Protein AF-A0A4U6MZM2-F1 (afdb_monomer)

Foldseek 3Di:
DVQVVLQCCVPPHPDDDDDDDPCCPFPCNVVRDVDDDDPDDPVVCVVVVVDDDDDDDDPDDFDCVPWAWDQDRGPGTDTDPVSVCVRCPPPVNVVSVVVCCVVPVPPPDDDD

pLDDT: mean 83.7, std 8.26, range [41.34, 94.62]

Sequence (112 aa):
KLLEVIDNLTRNTKTKVVGLSGTPFAKFLGNYYQRLIKPTTMKELFAIGALSKYEFYAPSHPDLTGVETSYVAGYGSDYKEGQLSKVMSEAKLVGDIVKNWLENGQDRPTIC

Mean predicted aligned error: 9.2 Å

Structure (mmCIF, N/CA/C/O backbone):
data_AF-A0A4U6MZM2-F1
#
_entry.id   AF-A0A4U6MZM2-F1
#
loop_
_atom_site.group_PDB
_atom_site.id
_atom_site.type_symbol
_atom_site.label_atom_id
_atom_site.label_alt_id
_atom_site.label_comp_id
_atom_site.label_asym_id
_atom_site.label_entity_id
_atom_site.label_seq_id
_atom_site.pdbx_PDB_ins_code
_atom_site.Cartn_x
_atom_site.Cartn_y
_atom_site.Cartn_z
_atom_site.occupancy
_atom_site.B_iso_or_equiv
_atom_site.auth_seq_id
_atom_site.auth_comp_id
_atom_site.auth_asym_id
_atom_site.auth_atom_id
_atom_site.pdbx_PDB_model_num
ATOM 1 N N . LYS A 1 1 ? -10.977 15.165 15.328 1.00 79.81 1 LYS A N 1
ATOM 2 C CA . LYS A 1 1 ? -12.420 14.826 15.236 1.00 79.81 1 LYS A CA 1
ATOM 3 C C . LYS A 1 1 ? -12.677 13.319 15.118 1.00 79.81 1 LYS A C 1
ATOM 5 O O . LYS A 1 1 ? -12.989 12.725 16.133 1.00 79.81 1 LYS A O 1
ATOM 10 N N . LEU A 1 2 ? -12.510 12.650 13.963 1.00 86.69 2 LEU A N 1
ATOM 11 C CA . LEU A 1 2 ? -12.816 11.201 13.866 1.00 86.69 2 LEU A CA 1
ATOM 12 C C . LEU A 1 2 ? -11.899 10.320 14.738 1.00 86.69 2 LEU A C 1
ATOM 14 O O . LEU A 1 2 ? -12.380 9.442 15.444 1.00 86.69 2 LEU A O 1
ATOM 18 N N . LEU A 1 3 ? -10.590 10.584 14.730 1.00 87.25 3 LEU A N 1
ATOM 19 C CA . LEU A 1 3 ? -9.623 9.832 15.539 1.00 87.25 3 LEU A CA 1
ATOM 20 C C . LEU A 1 3 ? -9.867 9.975 17.052 1.00 87.25 3 LEU A C 1
ATOM 22 O O . LEU A 1 3 ? -9.704 9.012 17.786 1.00 87.25 3 LEU A O 1
ATOM 26 N N . GLU A 1 4 ? -10.322 11.144 17.510 1.00 90.44 4 GLU A N 1
ATOM 27 C CA . GLU A 1 4 ? -10.703 11.378 18.915 1.00 90.44 4 GLU A CA 1
ATOM 28 C C . GLU A 1 4 ? -11.956 10.585 19.295 1.00 90.44 4 GLU A C 1
ATOM 30 O O . GLU A 1 4 ? -12.040 10.045 20.393 1.00 90.44 4 GLU A O 1
ATOM 35 N N . VAL A 1 5 ? -12.922 10.469 18.377 1.00 92.50 5 VAL A N 1
ATOM 36 C CA . VAL A 1 5 ? -14.112 9.634 18.585 1.00 92.50 5 VAL A CA 1
ATOM 37 C C . VAL A 1 5 ? -13.716 8.163 18.694 1.00 92.50 5 VAL A C 1
ATOM 39 O O . VAL A 1 5 ? -14.192 7.476 19.595 1.00 92.50 5 VAL A O 1
ATOM 42 N N . ILE A 1 6 ? -12.822 7.685 17.824 1.00 91.19 6 ILE A N 1
ATOM 43 C CA . ILE A 1 6 ? -12.305 6.310 17.877 1.00 91.19 6 ILE A CA 1
ATOM 44 C C . ILE A 1 6 ? -11.572 6.064 19.201 1.00 91.19 6 ILE A C 1
ATOM 46 O O . ILE A 1 6 ? -11.824 5.051 19.854 1.00 91.19 6 ILE A O 1
ATOM 50 N N . ASP A 1 7 ? -10.716 6.992 19.631 1.00 91.25 7 ASP A N 1
ATOM 51 C CA . ASP A 1 7 ? -9.992 6.883 20.902 1.00 91.25 7 ASP A CA 1
ATOM 52 C C . ASP A 1 7 ? -10.957 6.850 22.101 1.00 91.25 7 ASP A C 1
ATOM 54 O O . ASP A 1 7 ? -10.874 5.962 22.947 1.00 91.25 7 ASP A O 1
ATOM 58 N N . ASN A 1 8 ? -11.963 7.729 22.123 1.00 92.62 8 ASN A N 1
ATOM 59 C CA . ASN A 1 8 ? -12.982 7.736 23.173 1.00 92.62 8 ASN A CA 1
ATOM 60 C C . ASN A 1 8 ? -13.799 6.433 23.201 1.00 92.62 8 ASN A C 1
ATOM 62 O O . ASN A 1 8 ? -14.008 5.852 24.265 1.00 92.62 8 ASN A O 1
ATOM 66 N N . LEU A 1 9 ? -14.246 5.943 22.040 1.00 93.06 9 LEU A N 1
ATOM 67 C CA . LEU A 1 9 ? -15.019 4.701 21.955 1.00 93.06 9 LEU A CA 1
ATOM 68 C C . LEU A 1 9 ? -14.201 3.488 22.405 1.00 93.06 9 LEU A C 1
ATOM 70 O O . LEU A 1 9 ? -14.730 2.644 23.127 1.00 93.06 9 LEU A O 1
ATOM 74 N N . THR A 1 10 ? -12.931 3.409 22.005 1.00 89.25 10 THR A N 1
ATOM 75 C CA . THR A 1 10 ? -12.056 2.269 22.319 1.00 89.25 10 THR A CA 1
ATOM 76 C C . THR A 1 10 ? -11.571 2.269 23.770 1.00 89.25 10 THR A C 1
ATOM 78 O O . THR A 1 10 ? -11.415 1.187 24.336 1.00 89.25 10 THR A O 1
ATOM 81 N N . ARG A 1 11 ? -11.370 3.441 24.393 1.00 89.00 11 ARG A N 1
ATOM 82 C CA . ARG A 1 11 ? -10.890 3.547 25.786 1.00 89.00 11 ARG A CA 1
ATOM 83 C C . ARG A 1 11 ? -11.999 3.590 26.831 1.00 89.00 11 ARG A C 1
ATOM 85 O O . ARG A 1 11 ? -11.850 2.989 27.890 1.00 89.00 11 ARG A O 1
ATOM 92 N N . ASN A 1 12 ? -13.096 4.291 26.546 1.00 94.62 12 ASN A N 1
ATOM 93 C CA . ASN A 1 12 ? -14.104 4.637 27.557 1.00 94.62 12 ASN A CA 1
ATOM 94 C C . ASN A 1 12 ? -15.413 3.848 27.416 1.00 94.62 12 ASN A C 1
ATOM 96 O O . ASN A 1 12 ? -16.316 4.003 28.236 1.00 94.62 12 ASN A O 1
ATOM 100 N N . THR A 1 13 ? -15.553 3.001 26.391 1.00 93.94 13 THR A N 1
ATOM 101 C CA . THR A 1 13 ? -16.777 2.216 26.163 1.00 93.94 13 THR A CA 1
ATOM 102 C C . THR A 1 13 ? -16.469 0.752 25.835 1.00 93.94 13 THR A C 1
ATOM 104 O O . THR A 1 13 ? -15.322 0.368 25.632 1.00 93.94 13 THR A O 1
ATOM 107 N N . LYS A 1 14 ? -17.510 -0.090 25.754 1.00 92.88 14 LYS A N 1
ATOM 108 C CA . LYS A 1 14 ? -17.401 -1.487 25.280 1.00 92.88 14 LYS A CA 1
ATOM 109 C C . LYS A 1 14 ? -17.632 -1.638 23.768 1.00 92.88 14 LYS A C 1
ATOM 111 O O . LYS A 1 14 ? -17.667 -2.763 23.264 1.00 92.88 14 LYS A O 1
ATOM 116 N N . THR A 1 15 ? -17.809 -0.529 23.054 1.00 94.19 15 THR A N 1
ATOM 117 C CA . THR A 1 15 ? -18.116 -0.506 21.619 1.00 94.19 15 THR A CA 1
ATOM 118 C C . THR A 1 15 ? -16.955 -1.077 20.810 1.00 94.19 15 THR A C 1
ATOM 120 O O . THR A 1 15 ? -15.794 -0.760 21.058 1.00 94.19 15 THR A O 1
ATOM 123 N N . LYS A 1 16 ? -17.256 -1.921 19.820 1.00 91.56 16 LYS A N 1
ATOM 124 C CA . LYS A 1 16 ? -16.250 -2.427 18.879 1.00 91.56 16 LYS A CA 1
ATOM 125 C C . LYS A 1 16 ? -16.130 -1.470 17.699 1.00 91.56 16 LYS A C 1
ATOM 127 O O . LYS A 1 16 ? -17.130 -1.147 17.070 1.00 91.56 16 LYS A O 1
ATOM 132 N N . VAL A 1 17 ? -14.905 -1.046 17.401 1.00 93.06 17 VAL A N 1
ATOM 133 C CA . VAL A 1 17 ? -14.592 -0.195 16.248 1.00 93.06 17 VAL A CA 1
ATOM 134 C C . VAL A 1 17 ? -13.850 -1.033 15.212 1.00 93.06 17 VAL A C 1
ATOM 136 O O . VAL A 1 17 ? -12.864 -1.692 15.540 1.00 93.06 17 VAL A O 1
ATOM 139 N N . VAL A 1 18 ? -14.328 -1.010 13.968 1.00 93.44 18 VAL A N 1
ATOM 140 C CA . VAL A 1 18 ? -13.716 -1.713 12.833 1.00 93.44 18 VAL A CA 1
ATOM 141 C C . VAL A 1 18 ? -13.314 -0.678 11.787 1.00 93.44 18 VAL A C 1
ATOM 143 O O . VAL A 1 18 ? -14.167 0.035 11.265 1.00 93.44 18 VAL A O 1
ATOM 146 N N . GLY A 1 19 ? -12.014 -0.583 11.505 1.00 90.75 19 GLY A N 1
ATOM 147 C CA . GLY A 1 19 ? -11.464 0.278 10.459 1.00 90.75 19 GLY A CA 1
ATOM 148 C C . GLY A 1 19 ? -11.145 -0.520 9.197 1.00 90.75 19 GLY A C 1
ATOM 149 O O . GLY A 1 19 ? -10.584 -1.611 9.282 1.00 90.75 19 GLY A O 1
ATOM 150 N N . LEU A 1 20 ? -11.477 0.031 8.029 1.00 91.31 20 LEU A N 1
ATOM 151 C CA . LEU A 1 20 ? -11.117 -0.529 6.725 1.00 91.31 20 LEU A CA 1
ATOM 152 C C . LEU A 1 20 ? -9.990 0.315 6.127 1.00 91.31 20 LEU A C 1
ATOM 154 O O . LEU A 1 20 ? -10.107 1.537 6.056 1.00 91.31 20 LEU A O 1
ATOM 158 N N . SER A 1 21 ? -8.893 -0.321 5.717 1.00 86.88 21 SER A N 1
ATOM 159 C CA . SER A 1 21 ? -7.758 0.366 5.098 1.00 86.88 21 SER A CA 1
ATOM 160 C C . SER A 1 21 ? -7.150 -0.484 3.991 1.00 86.88 21 SER A C 1
ATOM 162 O O . SER A 1 21 ? -6.904 -1.674 4.185 1.00 86.88 21 SER A O 1
ATOM 164 N N . GLY A 1 22 ? -6.869 0.148 2.849 1.00 85.00 2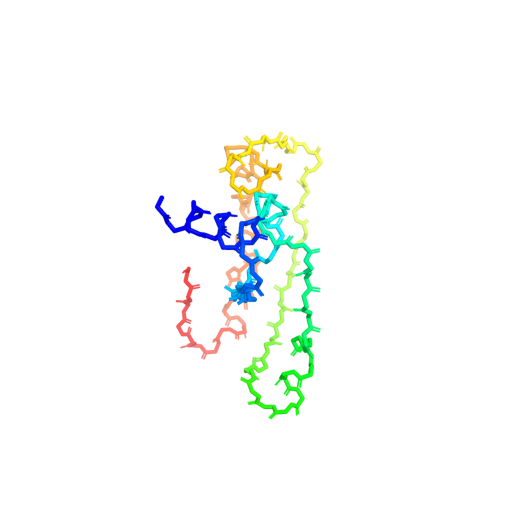2 GLY A N 1
ATOM 165 C CA . GLY A 1 22 ? -6.037 -0.438 1.796 1.00 85.00 22 GLY A CA 1
ATOM 166 C C . GLY A 1 22 ? -4.539 -0.418 2.132 1.00 85.00 22 GLY A C 1
ATOM 167 O O . GLY A 1 22 ? -3.768 -1.153 1.526 1.00 85.00 22 GLY A O 1
ATOM 168 N N . THR A 1 23 ? -4.122 0.383 3.119 1.00 83.88 23 THR A N 1
ATOM 169 C CA . THR A 1 23 ? -2.719 0.599 3.513 1.00 83.88 23 THR A CA 1
ATOM 170 C C . THR A 1 23 ? -2.560 0.517 5.044 1.00 83.88 23 THR A C 1
ATOM 172 O O . THR A 1 23 ? -2.322 1.517 5.725 1.00 83.88 23 THR A O 1
ATOM 175 N N . PRO A 1 24 ? -2.695 -0.679 5.654 1.00 83.50 24 PRO A N 1
ATOM 176 C CA . PRO A 1 24 ? -2.810 -0.834 7.111 1.00 83.50 24 PRO A CA 1
ATOM 177 C C . PRO A 1 24 ? -1.504 -0.609 7.897 1.00 83.50 24 PRO A C 1
ATOM 179 O O . PRO A 1 24 ? -1.501 -0.736 9.118 1.00 83.50 24 PRO A O 1
ATOM 182 N N . PHE A 1 25 ? -0.397 -0.286 7.225 1.00 83.12 25 PHE A N 1
ATOM 183 C CA . PHE A 1 25 ? 0.939 -0.193 7.826 1.00 83.12 25 PHE A CA 1
ATOM 184 C C . PHE A 1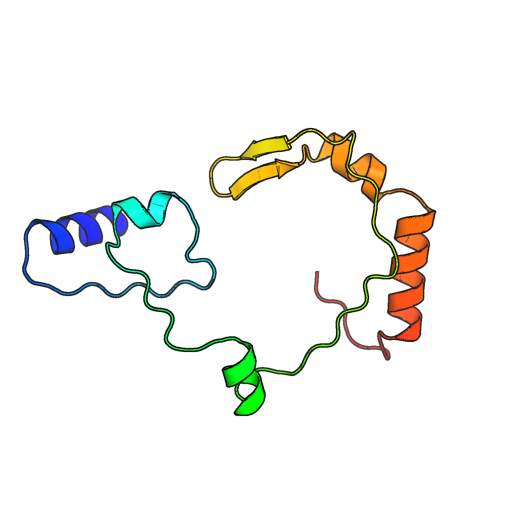 25 ? 1.371 1.234 8.183 1.00 83.12 25 PHE A C 1
ATOM 186 O O . PHE A 1 25 ? 2.499 1.446 8.629 1.00 83.12 25 PHE A O 1
ATOM 193 N N . ALA A 1 26 ? 0.490 2.224 8.021 1.00 82.06 26 ALA A N 1
ATOM 194 C CA . ALA A 1 26 ? 0.774 3.578 8.476 1.00 82.06 26 ALA A CA 1
ATOM 195 C C . ALA A 1 26 ? 1.003 3.589 9.999 1.00 82.06 26 ALA A C 1
ATOM 197 O O . ALA A 1 26 ? 0.134 3.176 10.769 1.00 82.06 26 ALA A O 1
ATOM 198 N N . LYS A 1 27 ? 2.166 4.091 10.442 1.00 79.12 27 LYS A N 1
ATOM 199 C CA . LYS A 1 27 ? 2.624 4.008 11.845 1.00 79.12 27 LYS A CA 1
ATOM 200 C C . LYS A 1 27 ? 1.592 4.498 12.868 1.00 79.12 27 LYS A C 1
ATOM 202 O O . LYS A 1 27 ? 1.481 3.922 13.944 1.00 79.12 27 LYS A O 1
ATOM 207 N N . PHE A 1 28 ? 0.823 5.538 12.540 1.00 82.19 28 PHE A N 1
ATOM 208 C CA . PHE A 1 28 ? -0.146 6.130 13.467 1.00 82.19 28 PHE A CA 1
ATOM 209 C C . PHE A 1 28 ? -1.360 5.232 13.750 1.00 82.19 28 PHE A C 1
ATOM 211 O O . PHE A 1 28 ? -2.018 5.421 14.771 1.00 82.19 28 PHE A O 1
ATOM 218 N N . LEU A 1 29 ? -1.676 4.258 12.885 1.00 85.75 29 LEU A N 1
ATOM 219 C CA . LEU A 1 29 ? -2.850 3.393 13.063 1.00 85.75 29 LEU A CA 1
ATOM 220 C C . LEU A 1 29 ? -2.740 2.526 14.321 1.00 85.75 29 LEU A C 1
ATOM 222 O O . LEU A 1 29 ? -3.754 2.279 14.976 1.00 85.75 29 LEU A O 1
ATOM 226 N N . GLY A 1 30 ? -1.520 2.140 14.708 1.00 85.19 30 GLY A N 1
ATOM 227 C CA . GLY A 1 30 ? -1.264 1.387 15.939 1.00 85.19 30 GLY A CA 1
ATOM 228 C C . GLY A 1 30 ? -1.642 2.137 17.221 1.00 85.19 30 GLY A C 1
ATOM 229 O O . GLY A 1 30 ? -1.862 1.505 18.248 1.00 85.19 30 GLY A O 1
ATOM 230 N N . ASN A 1 31 ? -1.793 3.466 17.165 1.00 86.50 31 ASN A N 1
ATOM 231 C CA . ASN A 1 31 ? -2.247 4.259 18.311 1.00 86.50 31 ASN A CA 1
ATOM 232 C C . ASN A 1 31 ? -3.749 4.083 18.596 1.00 86.50 31 ASN A C 1
ATOM 234 O O . ASN A 1 31 ? -4.193 4.376 19.702 1.00 86.50 31 ASN A O 1
ATOM 238 N N . TYR A 1 32 ? -4.526 3.624 17.607 1.00 87.19 32 TYR A N 1
ATOM 239 C CA . TYR A 1 32 ? -5.992 3.566 17.670 1.00 87.19 32 TYR A CA 1
ATOM 240 C C . TYR A 1 32 ? -6.547 2.143 17.533 1.00 87.19 32 TYR A C 1
ATOM 242 O O . TYR A 1 32 ? -7.589 1.830 18.110 1.00 87.19 32 TYR A O 1
ATOM 250 N N . TYR A 1 33 ? -5.861 1.272 16.790 1.00 89.31 33 TYR A N 1
ATOM 251 C CA . TYR A 1 33 ? -6.306 -0.090 16.502 1.00 89.31 33 TYR A CA 1
ATOM 252 C C . TYR A 1 33 ? -5.365 -1.118 17.126 1.00 89.31 33 TYR A C 1
ATOM 254 O O . TYR A 1 33 ? -4.161 -1.106 16.892 1.00 89.31 33 TYR A O 1
ATOM 262 N N . GLN A 1 34 ? -5.931 -2.049 17.896 1.00 89.44 34 GLN A N 1
ATOM 263 C CA . GLN A 1 34 ? -5.151 -3.028 18.664 1.00 89.44 34 GLN A CA 1
ATOM 264 C C . GLN A 1 34 ? -4.839 -4.300 17.867 1.00 89.44 34 GLN A C 1
ATOM 266 O O . GLN A 1 34 ? -3.975 -5.081 18.260 1.00 89.44 34 GLN A O 1
ATOM 271 N N . ARG A 1 35 ? -5.590 -4.568 16.792 1.00 90.44 35 ARG A N 1
ATOM 272 C CA . ARG A 1 35 ? -5.481 -5.804 16.010 1.00 90.44 35 ARG A CA 1
ATOM 273 C C . ARG A 1 35 ? -5.628 -5.512 14.526 1.00 90.44 35 ARG A C 1
ATOM 275 O O . ARG A 1 35 ? -6.581 -4.853 14.118 1.00 90.44 35 ARG A O 1
ATOM 282 N N . LEU A 1 36 ? -4.720 -6.074 13.734 1.00 92.25 36 LEU A N 1
ATOM 283 C CA . LEU A 1 36 ? -4.848 -6.154 12.286 1.00 92.25 36 LEU A CA 1
ATOM 284 C C . LEU A 1 36 ? -5.503 -7.487 11.925 1.00 92.25 36 LEU A C 1
ATOM 286 O O . LEU A 1 36 ? -4.972 -8.548 12.246 1.00 92.25 36 LEU A O 1
ATOM 290 N N . ILE A 1 37 ? -6.646 -7.428 11.248 1.00 91.62 37 ILE A N 1
ATOM 291 C CA . ILE A 1 37 ? -7.329 -8.610 10.721 1.00 91.62 37 ILE A CA 1
ATOM 292 C C . ILE A 1 37 ? -7.155 -8.595 9.206 1.00 91.62 37 ILE A C 1
ATOM 294 O O . ILE A 1 37 ? -7.618 -7.673 8.539 1.00 91.62 37 ILE A O 1
ATOM 298 N N . LYS A 1 38 ? -6.483 -9.614 8.665 1.00 91.06 38 LYS A N 1
ATOM 299 C CA . LYS A 1 38 ? -6.320 -9.826 7.223 1.00 91.06 38 LYS A CA 1
ATOM 300 C C . LYS A 1 38 ? -7.177 -11.029 6.809 1.00 91.06 38 LYS A C 1
ATOM 302 O O . LYS A 1 38 ? -6.691 -12.152 6.900 1.00 91.06 38 LYS A O 1
ATOM 307 N N . PRO A 1 39 ? -8.447 -10.820 6.414 1.00 89.56 39 PRO A N 1
ATOM 308 C CA . PRO A 1 39 ? -9.378 -11.919 6.158 1.00 89.56 39 PRO A CA 1
ATOM 309 C C . PRO A 1 39 ? -9.083 -12.674 4.857 1.00 89.56 39 PRO A C 1
ATOM 311 O O . PRO A 1 39 ? -9.465 -13.827 4.729 1.00 89.56 39 PRO A O 1
ATOM 314 N N . THR A 1 40 ? -8.420 -12.025 3.898 1.00 91.00 40 THR A N 1
ATOM 315 C CA . THR A 1 40 ? -8.081 -12.599 2.593 1.00 91.00 40 THR A CA 1
ATOM 316 C C . THR A 1 40 ? -6.754 -12.037 2.099 1.00 91.00 40 THR A C 1
ATOM 318 O O . THR A 1 40 ? -6.303 -10.955 2.498 1.00 91.00 40 THR A O 1
ATOM 321 N N . THR A 1 41 ? -6.121 -12.769 1.200 1.00 89.31 41 THR A N 1
ATOM 322 C CA . THR A 1 41 ? -4.972 -12.340 0.408 1.00 89.31 41 THR A CA 1
ATOM 323 C C . THR A 1 41 ? -5.421 -11.874 -0.978 1.00 89.31 41 THR A C 1
ATOM 325 O O . THR A 1 41 ? -6.479 -12.265 -1.468 1.00 89.31 41 THR A O 1
ATOM 328 N N . MET A 1 42 ? -4.586 -11.073 -1.650 1.00 88.00 42 MET A N 1
ATOM 329 C CA . MET A 1 42 ? -4.812 -10.695 -3.054 1.00 88.00 42 MET A CA 1
ATOM 330 C C . MET A 1 42 ? -4.900 -11.936 -3.957 1.00 88.00 42 MET A C 1
ATOM 332 O O . MET A 1 42 ? -5.721 -11.984 -4.864 1.00 88.00 42 MET A O 1
ATOM 336 N N . LYS A 1 43 ? -4.097 -12.972 -3.667 1.00 86.69 43 LYS A N 1
ATOM 337 C CA . LYS A 1 43 ? -4.082 -14.238 -4.413 1.00 86.69 43 LYS A CA 1
ATOM 338 C C . LYS A 1 43 ? -5.432 -14.956 -4.362 1.00 86.69 43 LYS A C 1
ATOM 340 O O . LYS A 1 43 ? -5.906 -15.423 -5.393 1.00 86.69 43 LYS A O 1
ATOM 345 N N . GLU A 1 44 ? -6.050 -15.024 -3.187 1.00 91.19 44 GLU A N 1
ATOM 346 C CA . GLU A 1 44 ? -7.382 -15.620 -3.020 1.00 91.19 44 GLU A CA 1
ATOM 347 C C . GLU A 1 44 ? -8.451 -14.805 -3.751 1.00 91.19 44 GLU A C 1
ATOM 349 O O . GLU A 1 44 ? -9.303 -15.380 -4.423 1.00 91.19 44 GLU A O 1
ATOM 354 N N . LEU A 1 45 ? -8.351 -13.473 -3.717 1.00 91.19 45 LEU A N 1
ATOM 355 C CA . LEU A 1 45 ? -9.262 -12.598 -4.453 1.00 91.19 45 LEU A CA 1
ATOM 356 C C . LEU A 1 45 ? -9.152 -12.762 -5.982 1.00 91.19 45 LEU A C 1
ATOM 358 O O . LEU A 1 45 ? -10.174 -12.729 -6.667 1.00 91.19 45 LEU A O 1
ATOM 362 N N . PHE A 1 46 ? -7.952 -13.000 -6.526 1.00 90.69 46 PHE A N 1
ATOM 363 C CA . PHE A 1 46 ? -7.793 -13.370 -7.941 1.00 90.69 46 PHE A CA 1
ATOM 364 C C . PHE A 1 46 ? -8.402 -14.735 -8.254 1.00 90.69 46 PHE A C 1
ATOM 366 O O . PHE A 1 46 ? -9.030 -14.898 -9.299 1.00 90.69 46 PHE A O 1
ATOM 373 N N . ALA A 1 47 ? -8.220 -15.713 -7.363 1.00 90.69 47 ALA A N 1
ATOM 374 C CA . ALA A 1 47 ? -8.712 -17.072 -7.569 1.00 90.69 47 ALA A CA 1
ATOM 375 C C . ALA A 1 47 ? -10.245 -17.127 -7.671 1.00 90.69 47 ALA A C 1
ATOM 377 O O . ALA A 1 47 ? -10.769 -17.893 -8.475 1.00 90.69 47 ALA A O 1
ATOM 378 N N . ILE A 1 48 ? -10.952 -16.286 -6.910 1.00 94.38 48 ILE A N 1
ATOM 379 C CA . ILE A 1 48 ? -12.422 -16.199 -6.945 1.00 94.38 48 ILE A CA 1
ATOM 380 C C . ILE A 1 48 ? -12.960 -15.213 -7.996 1.00 94.38 48 ILE A C 1
ATOM 382 O O . ILE A 1 48 ? -14.168 -15.019 -8.085 1.00 94.38 48 ILE A O 1
ATOM 386 N N . GLY A 1 49 ? -12.085 -14.559 -8.768 1.00 91.62 49 GLY A N 1
ATOM 387 C CA . GLY A 1 49 ? -12.479 -13.578 -9.786 1.00 91.62 49 GLY A CA 1
ATOM 388 C C . GLY A 1 49 ? -12.953 -12.226 -9.238 1.00 91.62 49 GLY A C 1
ATOM 389 O O . GLY A 1 49 ? -13.538 -11.448 -9.984 1.00 91.62 49 GLY A O 1
ATOM 390 N N . ALA A 1 50 ? -12.700 -11.924 -7.960 1.00 92.25 50 ALA A N 1
ATOM 391 C CA . ALA A 1 50 ? -13.061 -10.642 -7.345 1.00 92.25 50 ALA A CA 1
ATOM 392 C C . ALA A 1 50 ? -12.081 -9.507 -7.692 1.00 92.25 50 ALA A C 1
ATOM 394 O O . ALA A 1 50 ? -12.431 -8.335 -7.570 1.00 92.25 50 ALA A O 1
ATOM 395 N N . LEU A 1 51 ? -10.856 -9.841 -8.116 1.00 89.81 51 LEU A N 1
ATOM 396 C CA . LEU A 1 51 ? -9.871 -8.888 -8.628 1.00 89.81 51 LEU A CA 1
ATOM 397 C C . LEU A 1 51 ? -9.421 -9.266 -10.043 1.00 89.81 51 LEU A C 1
ATOM 399 O O . LEU A 1 51 ? -9.324 -10.444 -10.393 1.00 89.81 51 LEU A O 1
ATOM 403 N N . SER A 1 52 ? -9.095 -8.251 -10.840 1.00 87.62 52 SER A N 1
ATOM 404 C CA . SER A 1 52 ? -8.579 -8.396 -12.204 1.00 87.62 52 SER A CA 1
ATOM 405 C C . SER A 1 52 ? -7.130 -8.871 -12.199 1.00 87.62 52 SER A C 1
ATOM 407 O O . SER A 1 52 ? -6.279 -8.217 -11.602 1.00 87.62 52 SER A O 1
ATOM 409 N N . LYS A 1 53 ? -6.826 -9.973 -12.893 1.00 82.12 53 LYS A N 1
ATOM 410 C CA . LYS A 1 53 ? -5.447 -10.472 -13.037 1.00 82.12 53 LYS A CA 1
ATOM 411 C C . LYS A 1 53 ? -4.527 -9.369 -13.575 1.00 82.12 53 LYS A C 1
ATOM 413 O O . LYS A 1 53 ? -4.929 -8.620 -14.462 1.00 82.12 53 LYS A O 1
ATOM 418 N N . TYR A 1 54 ? -3.301 -9.309 -13.062 1.00 78.38 54 TYR A N 1
ATOM 419 C CA . TYR A 1 54 ? -2.264 -8.406 -13.551 1.00 78.38 54 TYR A CA 1
ATOM 420 C C . TYR A 1 54 ? -0.994 -9.187 -13.890 1.00 78.38 54 TYR A C 1
ATOM 422 O O . TYR A 1 54 ? -0.698 -10.210 -13.270 1.00 78.38 54 TYR A O 1
ATOM 430 N N . GLU A 1 55 ? -0.245 -8.670 -14.855 1.00 77.38 55 GLU A N 1
ATOM 431 C CA . GLU A 1 55 ? 1.108 -9.107 -15.190 1.00 77.38 55 GLU A CA 1
ATOM 432 C C . GLU A 1 55 ? 2.057 -7.939 -14.932 1.00 77.38 55 GLU A C 1
ATOM 434 O O . GLU A 1 55 ? 1.693 -6.776 -15.112 1.00 77.38 55 GLU A O 1
ATOM 439 N N . PHE A 1 56 ? 3.254 -8.241 -14.434 1.00 79.00 56 PHE A N 1
ATOM 440 C CA . PHE A 1 56 ? 4.244 -7.235 -14.079 1.00 79.00 56 PHE A CA 1
ATOM 441 C C . PHE A 1 56 ? 5.505 -7.441 -14.908 1.00 79.00 56 PHE A C 1
ATOM 443 O O . PHE A 1 56 ? 6.066 -8.536 -14.924 1.00 79.00 56 PHE A O 1
ATOM 450 N N . TYR A 1 57 ? 5.966 -6.368 -15.545 1.00 76.50 57 TYR A N 1
ATOM 451 C CA . TYR A 1 57 ? 7.189 -6.352 -16.334 1.00 76.50 57 TYR A CA 1
ATOM 452 C C . TYR A 1 57 ? 8.172 -5.366 -15.702 1.00 76.50 57 TYR A C 1
ATOM 454 O O . TYR A 1 57 ? 7.960 -4.157 -15.748 1.00 76.50 57 TYR A O 1
ATOM 462 N N . ALA A 1 58 ? 9.259 -5.876 -15.120 1.00 72.50 58 ALA A N 1
ATOM 463 C CA . ALA A 1 58 ? 10.381 -5.063 -14.651 1.00 72.50 58 ALA A CA 1
ATOM 464 C C . ALA A 1 58 ? 11.603 -5.331 -15.539 1.00 72.50 58 ALA A C 1
ATOM 466 O O . ALA A 1 58 ? 12.319 -6.302 -15.294 1.00 72.50 58 ALA A O 1
ATOM 467 N N . PRO A 1 59 ? 11.838 -4.511 -16.581 1.00 64.25 59 PRO A N 1
ATOM 468 C CA . PRO A 1 59 ? 12.903 -4.757 -17.555 1.00 64.25 59 PRO A CA 1
ATOM 469 C C . PRO A 1 59 ? 14.303 -4.477 -16.991 1.00 64.25 59 PRO A C 1
ATOM 471 O O . PRO A 1 59 ? 15.291 -5.018 -17.480 1.00 64.25 59 PRO A O 1
ATOM 474 N N . SER A 1 60 ? 14.396 -3.657 -15.945 1.00 70.94 60 SER A N 1
ATOM 475 C CA . SER A 1 60 ? 15.657 -3.138 -15.421 1.00 70.94 60 SER A CA 1
ATOM 476 C C . SER A 1 60 ? 15.552 -2.862 -13.921 1.00 70.94 60 SER A C 1
ATOM 478 O O . SER A 1 60 ? 14.531 -2.375 -13.436 1.00 70.94 60 SER A O 1
ATOM 480 N N . HIS A 1 61 ? 16.611 -3.177 -13.175 1.00 76.56 61 HIS A N 1
ATOM 481 C CA . HIS A 1 61 ? 16.766 -2.776 -11.776 1.00 76.56 61 HIS A CA 1
ATOM 482 C C . HIS A 1 61 ? 17.702 -1.566 -11.710 1.00 76.56 61 HIS A C 1
ATOM 484 O O . HIS A 1 61 ? 18.890 -1.732 -11.991 1.00 76.56 61 HIS A O 1
ATOM 490 N N . PRO A 1 62 ? 17.191 -0.362 -11.393 1.00 80.31 62 PRO A N 1
ATOM 491 C CA . PRO A 1 62 ? 18.048 0.797 -11.184 1.00 80.31 62 PRO A CA 1
ATOM 492 C C . PRO A 1 62 ? 18.932 0.576 -9.951 1.00 80.31 62 PRO A C 1
ATOM 494 O O . PRO A 1 62 ? 18.473 0.041 -8.939 1.00 80.31 62 PRO A O 1
ATOM 497 N N . ASP A 1 63 ? 20.195 0.990 -10.031 1.0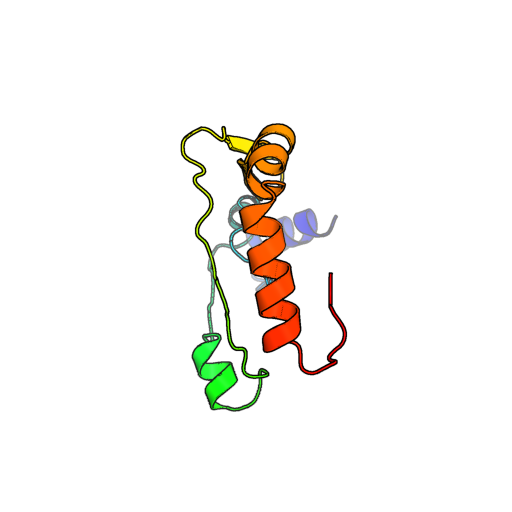0 83.00 63 ASP A N 1
ATOM 498 C CA . ASP A 1 63 ? 21.100 0.965 -8.883 1.00 83.00 63 ASP A CA 1
ATOM 499 C C . ASP A 1 63 ? 20.799 2.153 -7.961 1.00 83.00 63 ASP A C 1
ATOM 501 O O . ASP A 1 63 ? 20.995 3.312 -8.322 1.00 83.00 63 ASP A O 1
ATOM 505 N N . LEU A 1 64 ? 20.303 1.860 -6.758 1.00 84.00 64 LEU A N 1
ATOM 506 C CA . LEU A 1 64 ? 19.934 2.862 -5.755 1.00 84.00 64 LEU A CA 1
ATOM 507 C C . LEU A 1 64 ? 20.941 2.963 -4.604 1.00 84.00 64 LEU A C 1
ATOM 509 O O . LEU A 1 64 ? 20.657 3.639 -3.617 1.00 84.00 64 LEU A O 1
ATOM 513 N N . THR A 1 65 ? 22.108 2.317 -4.700 1.00 82.31 65 THR A N 1
ATOM 514 C CA . THR A 1 65 ? 23.105 2.274 -3.611 1.00 82.31 65 THR A CA 1
ATOM 515 C C . THR A 1 65 ? 23.584 3.658 -3.151 1.00 82.31 65 THR A C 1
ATOM 517 O O . THR A 1 65 ? 23.933 3.821 -1.984 1.00 82.31 65 THR A O 1
ATOM 520 N N . GLY A 1 66 ? 23.559 4.666 -4.031 1.00 81.62 66 GLY A N 1
ATOM 521 C CA . GLY A 1 66 ? 23.921 6.057 -3.726 1.00 81.62 66 GLY A CA 1
ATOM 522 C C . GLY A 1 66 ? 22.751 6.996 -3.401 1.00 81.62 66 GLY A C 1
ATOM 523 O O . GLY A 1 66 ? 22.983 8.190 -3.205 1.00 81.62 66 GLY A O 1
ATOM 524 N N . VAL A 1 67 ? 21.505 6.509 -3.379 1.00 86.38 67 VAL A N 1
ATOM 525 C CA . VAL A 1 67 ? 20.321 7.346 -3.123 1.00 86.38 67 VAL A CA 1
ATOM 526 C C . VAL A 1 67 ? 20.009 7.336 -1.631 1.00 86.38 67 VAL A C 1
ATOM 528 O O . V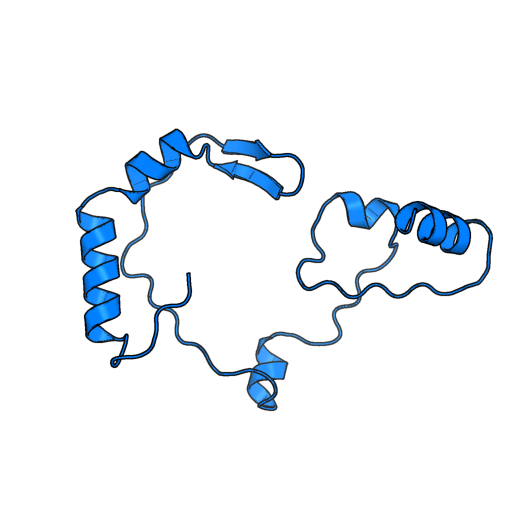AL A 1 67 ? 19.657 6.306 -1.056 1.00 86.38 67 VAL A O 1
ATOM 531 N N . GLU A 1 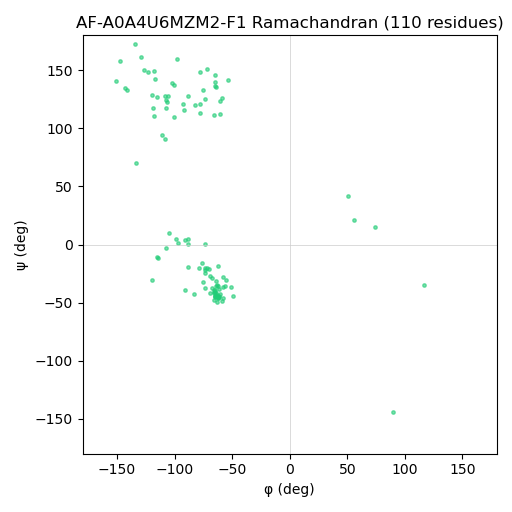68 ? 20.115 8.496 -0.988 1.00 86.44 68 GLU A N 1
ATOM 532 C CA . GLU A 1 68 ? 19.808 8.618 0.433 1.00 86.44 68 GLU A CA 1
ATOM 533 C C . GLU A 1 68 ? 18.304 8.515 0.682 1.00 86.44 68 GLU A C 1
ATOM 535 O O . GLU A 1 68 ? 17.479 8.939 -0.131 1.00 86.44 68 GLU A O 1
ATOM 540 N N . THR A 1 69 ? 17.940 8.030 1.865 1.00 86.62 69 THR A N 1
ATOM 541 C CA . THR A 1 69 ? 16.559 8.054 2.343 1.00 86.62 69 THR A CA 1
ATOM 542 C C . THR A 1 69 ? 16.348 9.173 3.356 1.00 86.62 69 THR A C 1
ATOM 544 O O . THR A 1 69 ? 17.179 9.397 4.237 1.00 86.62 69 THR A O 1
ATOM 547 N N . SER A 1 70 ? 15.214 9.858 3.267 1.00 82.25 70 SER A N 1
ATOM 548 C CA . SER A 1 70 ? 14.734 10.846 4.229 1.00 82.25 70 SER A CA 1
ATOM 549 C C . SER A 1 70 ? 13.417 10.407 4.861 1.00 82.25 70 SER A C 1
ATOM 551 O O . SER A 1 70 ? 12.594 9.746 4.235 1.00 82.25 70 SER A O 1
ATOM 553 N N . TYR A 1 71 ? 13.191 10.811 6.109 1.00 79.75 71 TYR A N 1
ATOM 554 C CA . TYR A 1 71 ? 11.919 10.560 6.771 1.00 79.75 71 TYR A CA 1
ATOM 555 C C . TYR A 1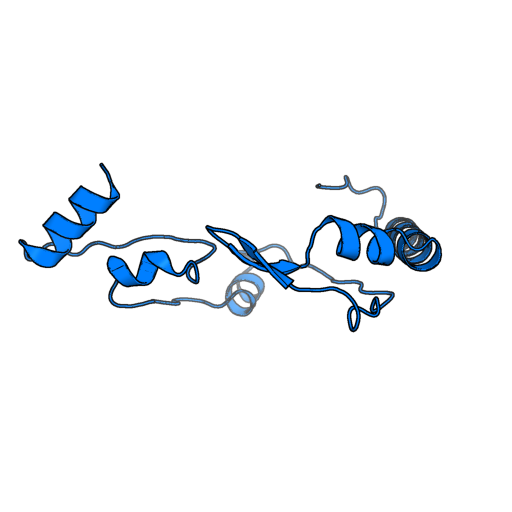 71 ? 10.846 11.542 6.287 1.00 79.75 71 TYR A C 1
ATOM 557 O O . TYR A 1 71 ? 10.978 12.750 6.480 1.00 79.75 71 TYR A O 1
ATOM 565 N N . VAL A 1 72 ? 9.762 11.016 5.720 1.00 71.81 72 VAL A N 1
ATOM 566 C CA . VAL A 1 72 ? 8.576 11.769 5.307 1.00 71.81 72 VAL A CA 1
ATOM 567 C C . VAL A 1 72 ? 7.430 11.458 6.268 1.00 71.81 72 VAL A C 1
ATOM 569 O O . VAL A 1 72 ? 7.041 10.302 6.477 1.00 71.81 72 VAL A O 1
ATOM 572 N N . ALA A 1 73 ? 6.867 12.508 6.871 1.00 56.50 73 ALA A N 1
ATOM 573 C CA . ALA A 1 73 ? 5.718 12.385 7.758 1.00 56.50 73 ALA A CA 1
ATOM 574 C C . ALA A 1 73 ? 4.520 11.794 6.989 1.00 56.50 73 ALA A C 1
ATOM 576 O O . ALA A 1 73 ? 3.982 12.425 6.088 1.00 56.50 73 ALA A O 1
ATOM 577 N N . GLY A 1 74 ? 4.123 10.566 7.339 1.00 60.56 74 GLY A N 1
ATOM 578 C CA . GLY A 1 74 ? 3.014 9.835 6.709 1.00 60.56 74 GLY A CA 1
ATOM 579 C C . GLY A 1 74 ? 3.436 8.549 5.993 1.00 60.56 74 GLY A C 1
ATOM 580 O O . GLY A 1 74 ? 2.717 7.557 6.089 1.00 60.56 74 GLY A O 1
ATOM 581 N N . TYR A 1 75 ? 4.625 8.528 5.384 1.00 60.41 75 TYR A N 1
AT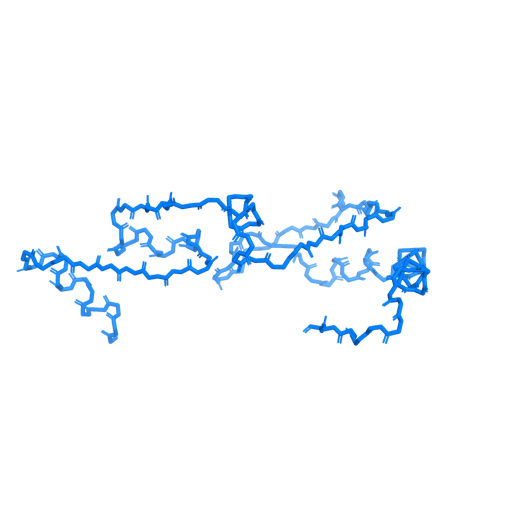OM 582 C CA . TYR A 1 75 ? 5.103 7.405 4.559 1.00 60.41 75 TYR A CA 1
ATOM 583 C C . TYR A 1 75 ? 6.329 6.686 5.139 1.00 60.41 75 TYR A C 1
ATOM 585 O O . TYR A 1 75 ? 6.647 5.573 4.731 1.00 60.41 75 TYR A O 1
ATOM 593 N N . GLY A 1 76 ? 6.963 7.248 6.174 1.00 72.06 76 GLY A N 1
ATOM 594 C CA . GLY A 1 76 ? 8.123 6.633 6.815 1.00 72.06 76 GLY A CA 1
ATOM 595 C C . GLY A 1 76 ? 9.427 7.073 6.158 1.00 72.06 76 GLY A C 1
ATOM 596 O O . GLY A 1 76 ? 9.564 8.236 5.805 1.00 72.06 76 GLY A O 1
ATOM 597 N N . SER A 1 77 ? 10.410 6.176 6.073 1.00 77.75 77 SER A N 1
ATOM 598 C CA . SER A 1 77 ? 11.662 6.469 5.367 1.00 77.75 77 SER A CA 1
ATOM 599 C C . SER A 1 77 ? 11.443 6.231 3.880 1.00 77.75 77 SER A C 1
ATOM 601 O O . SER A 1 77 ? 11.106 5.112 3.504 1.00 77.75 77 SER A O 1
ATOM 603 N N . ASP A 1 78 ? 11.631 7.264 3.070 1.00 82.00 78 ASP A N 1
ATOM 604 C CA . ASP A 1 78 ? 11.502 7.215 1.614 1.00 82.00 78 ASP A CA 1
ATOM 605 C C . ASP A 1 78 ? 12.758 7.809 0.963 1.00 82.00 78 ASP A C 1
ATOM 607 O O . ASP A 1 78 ? 13.527 8.505 1.628 1.00 82.00 78 ASP A O 1
ATOM 611 N N . TYR A 1 79 ? 13.015 7.532 -0.310 1.00 84.19 79 TYR A N 1
ATOM 612 C CA . TYR A 1 79 ? 14.170 8.087 -1.014 1.00 84.19 79 TYR A CA 1
ATOM 613 C C . TYR A 1 79 ? 14.069 9.610 -1.157 1.00 84.19 79 TYR A C 1
ATOM 615 O O . TYR A 1 79 ? 12.991 10.175 -1.343 1.00 84.19 79 TYR A O 1
ATOM 623 N N . LYS A 1 80 ? 15.213 10.301 -1.112 1.00 84.31 80 LYS A N 1
ATOM 624 C CA . LYS A 1 80 ? 15.272 11.731 -1.425 1.00 84.31 80 LYS A CA 1
ATOM 625 C C . LYS A 1 80 ? 14.939 11.938 -2.900 1.00 84.31 80 LYS A C 1
ATOM 627 O O . LYS A 1 80 ? 15.744 11.615 -3.772 1.00 84.31 80 LYS A O 1
ATOM 632 N N . GLU A 1 81 ? 13.785 12.543 -3.161 1.00 82.19 81 GLU A N 1
ATOM 633 C CA . GLU A 1 81 ? 13.203 12.719 -4.499 1.00 82.19 81 GLU A CA 1
ATOM 634 C C . GLU A 1 81 ? 14.196 13.287 -5.527 1.00 82.19 81 GLU A C 1
ATOM 636 O O . GLU A 1 81 ? 14.329 12.755 -6.625 1.00 82.19 81 GLU A O 1
ATOM 641 N N . GLY A 1 82 ? 14.977 14.307 -5.154 1.00 83.81 82 GLY A N 1
ATOM 642 C CA . GLY A 1 82 ? 15.953 14.923 -6.061 1.00 83.81 82 GLY A CA 1
ATOM 643 C C . GLY A 1 82 ? 17.135 14.021 -6.442 1.00 83.81 82 GLY A C 1
ATOM 644 O O . GLY A 1 82 ? 17.696 14.176 -7.525 1.00 83.81 82 GLY A O 1
ATOM 645 N N . GLN A 1 83 ? 17.531 13.082 -5.578 1.00 84.56 83 GLN A N 1
ATOM 646 C CA . GLN A 1 83 ? 18.564 12.088 -5.897 1.00 84.56 83 GLN A CA 1
ATOM 647 C C . GLN A 1 83 ? 17.958 10.915 -6.670 1.00 84.56 83 GLN A C 1
ATOM 649 O O . GLN A 1 83 ? 18.524 10.494 -7.676 1.00 84.56 83 GLN A O 1
ATOM 654 N N . LEU A 1 84 ? 16.776 10.454 -6.250 1.00 85.50 84 LEU A N 1
ATOM 655 C CA . LEU A 1 84 ? 16.035 9.392 -6.924 1.00 85.50 84 LEU A CA 1
ATOM 656 C C . LEU A 1 84 ? 15.731 9.761 -8.380 1.00 85.50 84 LEU A C 1
ATOM 658 O O . LEU A 1 84 ? 15.974 8.965 -9.282 1.00 85.50 84 LEU A O 1
ATOM 662 N N . SER A 1 85 ? 15.267 10.990 -8.616 1.00 83.69 85 SER A N 1
ATOM 663 C CA . SER A 1 85 ? 14.940 11.505 -9.947 1.00 83.6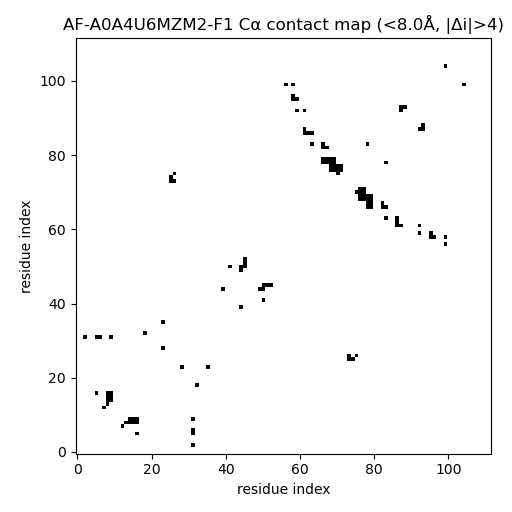9 85 SER A CA 1
ATOM 664 C C . SER A 1 85 ? 16.125 11.417 -10.912 1.00 83.69 85 SER A C 1
ATOM 666 O O . SER A 1 85 ? 15.927 11.089 -12.078 1.00 83.69 85 SER A O 1
ATOM 668 N N . LYS A 1 86 ? 17.364 11.620 -10.442 1.00 84.06 86 LYS A N 1
ATOM 669 C CA . LYS A 1 86 ? 18.559 11.508 -11.295 1.00 84.06 86 LYS A CA 1
ATOM 670 C C . LYS A 1 86 ? 18.778 10.085 -11.801 1.00 84.06 86 LYS A C 1
ATOM 672 O O . LYS A 1 86 ? 19.023 9.919 -12.988 1.00 84.06 86 LYS A O 1
ATOM 677 N N . VAL A 1 87 ? 18.646 9.091 -10.922 1.00 82.12 87 VAL A N 1
ATOM 678 C CA . VAL A 1 87 ? 18.783 7.669 -11.284 1.00 82.12 87 VAL A CA 1
ATOM 679 C C . VAL A 1 87 ? 17.606 7.219 -12.153 1.00 82.12 87 VAL A C 1
ATOM 681 O O . VAL A 1 87 ? 17.780 6.542 -13.161 1.00 82.12 87 VAL A O 1
ATOM 684 N N . MET A 1 88 ? 16.389 7.646 -11.811 1.00 81.88 88 MET A N 1
ATOM 685 C CA . MET A 1 88 ? 15.182 7.269 -12.555 1.00 81.88 88 MET A CA 1
ATOM 686 C C . MET A 1 88 ? 15.070 7.951 -13.926 1.00 81.88 88 MET A C 1
ATOM 688 O O . MET A 1 88 ? 14.366 7.452 -14.800 1.00 81.88 88 MET A O 1
ATOM 692 N N . SER A 1 89 ? 15.776 9.066 -14.137 1.00 79.31 89 SER A N 1
ATOM 693 C CA . SER A 1 89 ? 15.838 9.773 -15.426 1.00 79.31 89 SER A CA 1
ATOM 694 C C . SER A 1 89 ? 16.948 9.256 -16.345 1.00 79.31 89 SER A C 1
ATOM 696 O O . SER A 1 89 ? 17.174 9.828 -17.414 1.00 79.31 89 SER A O 1
ATOM 698 N N . GLU A 1 90 ? 17.669 8.199 -15.960 1.00 80.75 90 GLU A N 1
ATOM 699 C CA . GLU A 1 90 ? 18.670 7.590 -16.829 1.00 80.75 90 GLU A CA 1
ATOM 700 C C . GLU A 1 90 ? 18.023 7.105 -18.133 1.00 80.75 90 GLU A C 1
ATOM 702 O O . GLU A 1 90 ? 17.070 6.325 -18.132 1.00 80.75 90 GLU A O 1
ATOM 707 N N . ALA A 1 91 ? 18.566 7.551 -19.270 1.00 73.75 91 ALA A N 1
ATOM 708 C CA . ALA A 1 91 ? 17.978 7.326 -20.594 1.00 73.75 91 ALA A CA 1
ATOM 709 C C . ALA A 1 91 ? 17.738 5.841 -20.913 1.00 73.75 91 ALA A C 1
ATOM 711 O O . ALA A 1 91 ? 16.785 5.504 -21.613 1.00 73.75 91 ALA A O 1
ATOM 712 N N . LYS A 1 92 ? 18.579 4.951 -20.370 1.00 77.88 92 LYS A N 1
ATOM 713 C CA . LYS A 1 92 ? 18.410 3.502 -20.495 1.00 77.88 92 LYS A CA 1
ATOM 714 C C . LYS A 1 92 ? 17.146 3.016 -19.781 1.00 77.88 92 LYS A C 1
ATOM 716 O O . LYS A 1 92 ? 16.359 2.303 -20.387 1.00 77.88 92 LYS A O 1
ATOM 721 N N . LEU A 1 93 ? 16.928 3.446 -18.536 1.00 78.38 93 LEU A N 1
ATOM 722 C CA . LEU A 1 93 ? 15.758 3.063 -17.744 1.00 78.38 93 LEU A CA 1
ATOM 723 C C . LEU A 1 93 ? 14.464 3.549 -18.406 1.00 78.38 93 LEU A C 1
ATOM 725 O O . LEU A 1 93 ? 13.515 2.784 -18.565 1.00 78.38 93 LEU A O 1
ATOM 729 N N . VAL A 1 94 ? 14.449 4.809 -18.846 1.00 79.38 94 VAL A N 1
ATOM 730 C CA . VAL A 1 94 ? 13.296 5.396 -19.543 1.00 79.38 94 VAL A CA 1
ATOM 731 C C . VAL A 1 94 ? 13.033 4.671 -20.866 1.00 79.38 94 VAL A C 1
ATOM 733 O O . VAL A 1 94 ? 11.888 4.329 -21.159 1.00 79.38 94 VAL A O 1
ATOM 736 N N . GLY A 1 95 ? 14.081 4.388 -21.646 1.00 77.69 95 GLY A N 1
ATOM 737 C CA . GLY A 1 95 ? 13.973 3.639 -22.898 1.00 77.69 95 GLY A CA 1
ATOM 738 C C . GLY A 1 95 ? 13.416 2.229 -22.699 1.00 77.69 95 GLY A C 1
ATOM 739 O O . GLY A 1 95 ? 12.526 1.817 -23.443 1.00 77.69 95 GLY A O 1
ATOM 740 N N . ASP A 1 96 ? 13.875 1.524 -21.665 1.00 82.50 96 ASP A N 1
ATOM 741 C CA . ASP A 1 96 ? 13.403 0.181 -21.326 1.00 82.50 96 ASP A CA 1
ATOM 742 C C . ASP A 1 96 ? 11.922 0.190 -20.903 1.00 82.50 96 ASP A C 1
ATOM 744 O O . ASP A 1 96 ? 11.160 -0.671 -21.344 1.00 82.50 96 ASP A O 1
ATOM 748 N N . ILE A 1 97 ? 11.478 1.187 -20.122 1.00 82.81 97 ILE A N 1
ATOM 749 C CA . ILE A 1 97 ? 10.061 1.357 -19.743 1.00 82.81 97 ILE A CA 1
ATOM 750 C C . ILE A 1 97 ? 9.190 1.617 -20.978 1.00 82.81 97 ILE A C 1
ATOM 752 O O . ILE A 1 97 ? 8.168 0.953 -21.160 1.00 82.81 97 ILE A O 1
ATOM 756 N N . VAL A 1 98 ? 9.594 2.560 -21.837 1.00 84.00 98 VAL A N 1
ATOM 757 C CA . VAL A 1 98 ? 8.838 2.917 -23.050 1.00 84.00 98 VAL A CA 1
ATOM 758 C C . VAL A 1 98 ? 8.758 1.732 -24.007 1.00 84.00 98 VAL A C 1
ATOM 760 O O . VAL A 1 98 ? 7.681 1.438 -24.525 1.00 84.00 98 VAL A O 1
ATOM 763 N N . LYS A 1 99 ? 9.868 1.015 -24.209 1.00 85.62 99 LYS A N 1
ATOM 764 C CA . LYS A 1 99 ? 9.898 -0.195 -25.033 1.00 85.62 99 LYS A CA 1
ATOM 765 C C . LYS A 1 99 ? 8.932 -1.252 -24.495 1.00 85.62 99 LYS A C 1
ATOM 767 O O . LYS A 1 99 ? 8.108 -1.752 -25.254 1.00 85.62 99 LYS A O 1
ATOM 772 N N . ASN A 1 100 ? 8.976 -1.535 -23.191 1.00 84.94 100 ASN A N 1
ATOM 773 C CA . ASN A 1 100 ? 8.069 -2.509 -22.583 1.00 84.94 100 ASN A CA 1
ATOM 774 C C . ASN A 1 100 ? 6.600 -2.095 -22.713 1.00 84.94 100 ASN A C 1
ATOM 776 O O . ASN A 1 100 ? 5.740 -2.950 -22.923 1.00 84.94 100 ASN A O 1
ATOM 780 N N . TRP A 1 101 ? 6.305 -0.800 -22.586 1.00 83.50 101 TRP A N 1
ATOM 781 C CA . TRP A 1 101 ? 4.954 -0.281 -22.772 1.00 83.50 101 TRP A CA 1
ATOM 782 C C . TRP A 1 101 ? 4.478 -0.430 -24.222 1.00 83.50 101 TRP A C 1
ATOM 784 O O . TRP A 1 101 ? 3.351 -0.861 -24.435 1.00 83.50 101 TRP A O 1
ATOM 794 N N . LEU A 1 102 ? 5.324 -0.161 -25.220 1.00 84.88 102 LEU A N 1
ATOM 795 C CA . LEU A 1 102 ? 4.976 -0.384 -26.630 1.00 84.88 102 LEU A CA 1
ATOM 796 C C . LEU A 1 102 ? 4.754 -1.870 -26.947 1.00 84.88 102 LEU A C 1
ATOM 798 O O . LEU A 1 102 ? 3.842 -2.207 -27.698 1.00 84.88 102 LEU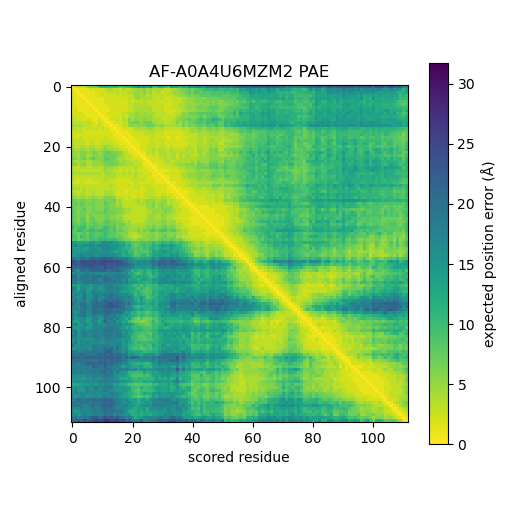 A O 1
ATOM 802 N N . GLU A 1 103 ? 5.560 -2.760 -26.366 1.00 87.25 103 GLU A N 1
ATOM 803 C CA . GLU A 1 103 ? 5.468 -4.206 -26.602 1.00 87.25 103 GLU A CA 1
ATOM 804 C C . GLU A 1 103 ? 4.255 -4.847 -25.903 1.00 87.25 103 GLU A C 1
ATOM 806 O O . GLU A 1 103 ? 3.616 -5.730 -26.474 1.00 87.25 103 GLU A O 1
ATOM 811 N N . ASN A 1 104 ? 3.909 -4.399 -24.689 1.00 84.88 104 ASN A N 1
ATOM 812 C CA . ASN A 1 104 ? 2.903 -5.058 -23.840 1.00 84.88 104 ASN A CA 1
ATOM 813 C C . ASN A 1 104 ? 1.632 -4.225 -23.595 1.00 84.88 104 ASN A C 1
ATOM 815 O O . ASN A 1 104 ? 0.644 -4.746 -23.077 1.00 84.88 104 ASN A O 1
ATOM 819 N N . GLY A 1 105 ? 1.626 -2.939 -23.952 1.00 82.44 105 GLY A N 1
ATOM 820 C CA . GLY A 1 105 ? 0.527 -2.010 -23.678 1.00 82.44 105 GLY A CA 1
ATOM 821 C C . GLY A 1 105 ? -0.744 -2.305 -24.472 1.00 82.44 105 GLY A C 1
ATOM 822 O O . GLY A 1 105 ? -1.831 -2.023 -23.976 1.00 82.44 105 GLY A O 1
ATOM 823 N N . GLN A 1 106 ? -0.633 -2.924 -25.656 1.00 85.56 106 GLN A N 1
ATOM 824 C CA . GLN A 1 106 ? -1.775 -3.352 -26.487 1.00 85.56 106 GLN A CA 1
ATOM 825 C C . GLN A 1 106 ? -2.817 -2.233 -26.717 1.00 85.56 106 GLN A C 1
ATOM 827 O O . GLN A 1 106 ? -4.017 -2.475 -26.586 1.00 85.56 106 GLN A O 1
ATOM 832 N N . ASP A 1 107 ? -2.365 -0.999 -26.974 1.00 81.19 107 ASP A N 1
ATOM 833 C CA . ASP A 1 107 ? -3.204 0.208 -27.127 1.00 81.19 107 ASP A CA 1
ATOM 834 C C . ASP A 1 107 ? -4.134 0.520 -25.932 1.00 81.19 107 ASP A C 1
ATOM 836 O O . ASP A 1 107 ? -5.132 1.236 -26.057 1.00 81.19 107 ASP A O 1
ATOM 840 N N . ARG A 1 108 ? -3.824 -0.003 -24.739 1.00 83.00 108 ARG A N 1
ATOM 841 C CA . ARG A 1 108 ? -4.587 0.274 -23.515 1.00 83.00 108 ARG A CA 1
ATOM 842 C C . ARG A 1 108 ? -4.227 1.649 -22.942 1.00 83.00 108 ARG A C 1
ATOM 844 O O . ARG A 1 108 ? -3.075 2.075 -23.036 1.00 83.00 108 ARG A O 1
ATOM 851 N N . PRO A 1 109 ? -5.185 2.335 -22.290 1.00 78.81 109 PRO A N 1
ATOM 852 C CA . PRO A 1 109 ? -4.917 3.614 -21.648 1.00 78.81 109 PRO A CA 1
ATOM 853 C C . PRO A 1 109 ? -3.916 3.454 -20.501 1.00 78.81 109 PRO A C 1
ATOM 855 O O . PRO A 1 109 ? -4.047 2.562 -19.660 1.00 78.81 109 PRO A O 1
ATOM 858 N N . THR A 1 110 ? -2.946 4.363 -20.445 1.00 78.06 110 THR A N 1
ATOM 859 C CA . THR A 1 110 ? -2.030 4.486 -19.310 1.00 78.06 110 THR A CA 1
ATOM 860 C C . THR A 1 110 ? -2.749 5.155 -18.140 1.00 78.06 110 THR A C 1
ATOM 862 O O . THR A 1 110 ? -3.412 6.177 -18.315 1.00 78.06 110 THR A O 1
ATOM 865 N N . ILE A 1 111 ? -2.611 4.580 -16.946 1.00 71.38 111 ILE A N 1
ATOM 866 C CA . ILE A 1 111 ? -3.086 5.162 -15.687 1.00 71.38 111 ILE A CA 1
ATOM 867 C C . ILE A 1 111 ? -1.843 5.655 -14.939 1.00 71.38 111 ILE A C 1
ATOM 869 O O . ILE A 1 111 ? -0.925 4.864 -14.725 1.00 71.38 111 ILE A O 1
ATOM 873 N N . CYS A 1 112 ? -1.808 6.947 -14.605 1.00 41.34 112 CYS A N 1
ATOM 874 C CA . CYS A 1 112 ? -0.720 7.596 -13.865 1.00 41.34 112 CYS A CA 1
ATOM 875 C C . CYS A 1 112 ? -1.041 7.696 -12.373 1.00 41.34 112 CYS A C 1
ATOM 877 O O . CYS A 1 112 ? -2.221 7.966 -12.049 1.00 41.34 112 CYS A O 1
#

Solvent-accessible surface area (backbone atoms only — not comparable to full-atom values): 7618 Å² total; per-residue (Å²): 108,72,69,56,52,52,44,47,36,63,74,76,46,91,60,87,85,87,86,88,68,99,66,79,78,42,76,72,50,65,79,75,47,94,72,90,83,77,94,72,52,73,68,58,35,42,74,74,64,77,41,82,87,81,86,85,86,78,91,73,82,83,85,57,90,87,48,56,68,42,79,42,94,81,77,42,76,39,67,37,60,80,55,45,50,58,63,63,62,34,67,66,59,49,50,48,54,53,50,50,43,72,74,68,39,78,90,55,86,86,84,133

Radius of gyration: 20.57 Å; Cα contacts (8 Å, |Δi|>4): 64; chains: 1; bounding box: 42×32×55 Å

Secondary structure (DSSP, 8-state):
-HHHHHHHHHHHS--------S-TT-GGGGGT-S-------HHHHHHTTSS-------------TT--EEEETTTEEEE-HHHHHHHHT-HHHHHHHHHHHHHH-TTPPP--